Protein AF-A0A7S1RZE9-F1 (afdb_monomer_lite)

Radius of gyration: 13.61 Å; chains: 1; bounding box: 28×35×34 Å

pLDDT: mean 91.89, std 6.67, range [61.28, 97.69]

Structure (mmCIF, N/CA/C/O backbone):
data_AF-A0A7S1RZE9-F1
#
_entry.id   AF-A0A7S1RZE9-F1
#
loop_
_atom_site.group_PDB
_atom_site.id
_atom_site.type_symbol
_atom_site.label_atom_id
_atom_site.label_alt_id
_atom_site.label_comp_id
_atom_site.label_asym_id
_atom_site.label_entity_id
_atom_site.label_seq_id
_atom_site.pdbx_PDB_ins_code
_atom_site.Cartn_x
_atom_site.Cartn_y
_atom_site.Cartn_z
_atom_site.occupancy
_atom_site.B_iso_or_equiv
_atom_site.auth_seq_id
_atom_site.auth_comp_id
_atom_site.auth_asym_id
_atom_site.auth_atom_id
_atom_site.pdbx_PDB_model_num
ATOM 1 N N . HIS A 1 1 ? 2.656 -12.206 6.370 1.00 77.75 1 HIS A N 1
ATOM 2 C CA . HIS A 1 1 ? 3.195 -12.792 5.125 1.00 77.75 1 HIS A CA 1
ATOM 3 C C . HIS A 1 1 ? 3.164 -11.803 3.971 1.00 77.75 1 HIS A C 1
ATOM 5 O O . HIS A 1 1 ? 4.227 -11.298 3.650 1.00 77.75 1 HIS A O 1
ATOM 11 N N . ALA A 1 2 ? 2.000 -11.449 3.408 1.00 87.62 2 ALA A N 1
ATOM 12 C CA . ALA A 1 2 ? 1.921 -10.538 2.253 1.00 87.62 2 ALA A CA 1
ATOM 13 C C . ALA A 1 2 ? 2.765 -9.252 2.391 1.00 87.62 2 ALA A C 1
ATOM 15 O O . ALA A 1 2 ? 3.575 -8.952 1.524 1.00 87.62 2 ALA A O 1
ATOM 16 N N . ILE A 1 3 ? 2.640 -8.541 3.516 1.00 89.62 3 ILE A N 1
ATOM 17 C CA . ILE A 1 3 ? 3.364 -7.279 3.744 1.00 89.62 3 ILE A CA 1
ATOM 18 C C . ILE A 1 3 ? 4.881 -7.478 3.789 1.00 89.62 3 ILE A C 1
ATOM 20 O O . ILE A 1 3 ? 5.605 -6.736 3.138 1.00 89.62 3 ILE A O 1
ATOM 24 N N . VAL A 1 4 ? 5.353 -8.493 4.518 1.00 89.50 4 VAL A N 1
ATOM 25 C CA . VAL A 1 4 ? 6.790 -8.797 4.631 1.00 89.50 4 VAL A CA 1
ATOM 26 C C . VAL A 1 4 ? 7.371 -9.113 3.254 1.00 89.50 4 VAL A C 1
ATOM 28 O O . VAL A 1 4 ? 8.369 -8.520 2.866 1.00 89.50 4 VAL A O 1
ATOM 31 N N . HIS A 1 5 ? 6.690 -9.943 2.463 1.00 92.56 5 HIS A N 1
ATOM 32 C CA . HIS A 1 5 ? 7.132 -10.242 1.102 1.00 92.56 5 HIS A CA 1
ATOM 33 C C . HIS A 1 5 ? 7.119 -9.014 0.185 1.00 92.56 5 HIS A C 1
ATOM 35 O O . HIS A 1 5 ? 8.003 -8.857 -0.648 1.00 92.56 5 HIS A O 1
ATOM 41 N N . ARG A 1 6 ? 6.171 -8.084 0.345 1.00 94.38 6 ARG A N 1
ATOM 42 C CA . ARG A 1 6 ? 6.207 -6.824 -0.413 1.00 94.38 6 ARG A CA 1
ATOM 43 C C . ARG A 1 6 ? 7.442 -5.988 -0.065 1.00 94.38 6 ARG A C 1
ATOM 45 O O . ARG A 1 6 ? 8.019 -5.378 -0.957 1.00 94.38 6 ARG A O 1
ATOM 52 N N . MET A 1 7 ? 7.867 -5.993 1.200 1.00 91.94 7 MET A N 1
ATOM 53 C CA . MET A 1 7 ? 9.088 -5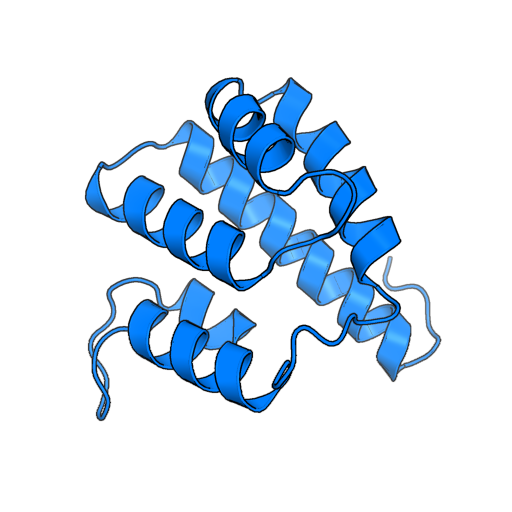.313 1.650 1.00 91.94 7 MET A CA 1
ATOM 54 C C . MET A 1 7 ? 10.371 -5.980 1.137 1.00 91.94 7 MET A C 1
ATOM 56 O O . MET A 1 7 ? 11.363 -5.290 0.927 1.00 91.94 7 MET A O 1
ATOM 60 N N . GLU A 1 8 ? 10.355 -7.293 0.887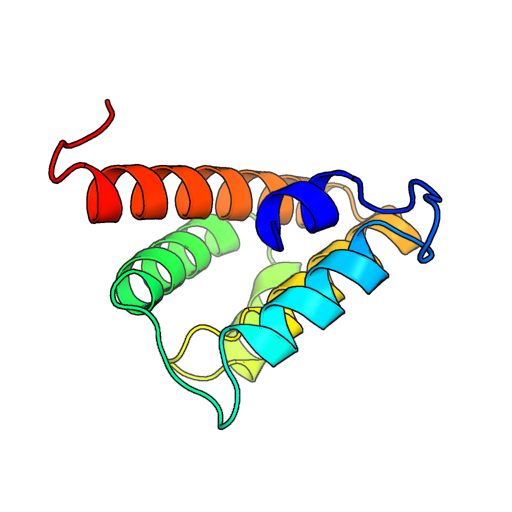 1.00 91.31 8 GLU A N 1
ATOM 61 C CA . GLU A 1 8 ? 11.453 -8.004 0.210 1.00 91.31 8 GLU A CA 1
ATOM 62 C C . GLU A 1 8 ? 11.622 -7.557 -1.258 1.00 91.31 8 GLU A C 1
ATOM 64 O O . GLU A 1 8 ? 12.694 -7.723 -1.839 1.00 91.31 8 GLU A O 1
ATOM 69 N N . GLY A 1 9 ? 10.582 -6.970 -1.863 1.00 91.88 9 GLY A N 1
ATOM 70 C CA . GLY A 1 9 ? 10.641 -6.348 -3.184 1.00 91.88 9 GLY A CA 1
ATOM 71 C C . GLY A 1 9 ? 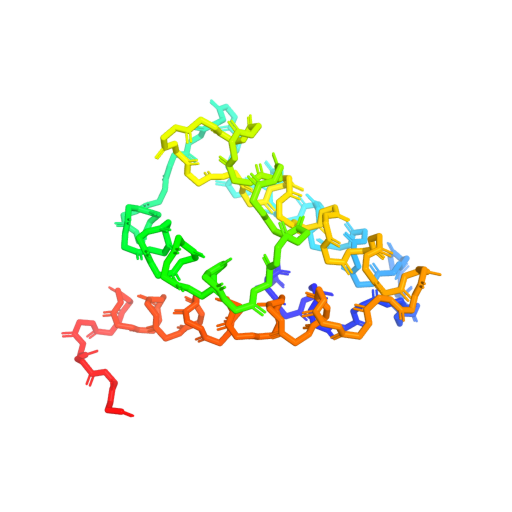11.030 -7.328 -4.294 1.00 91.88 9 GLY A C 1
ATOM 72 O O . GLY A 1 9 ? 10.335 -8.316 -4.542 1.00 91.88 9 GLY A O 1
ATOM 73 N N . THR A 1 10 ? 12.140 -7.047 -4.981 1.00 91.12 10 THR A N 1
ATOM 74 C CA . THR A 1 10 ? 12.683 -7.873 -6.075 1.00 91.12 10 THR A CA 1
ATOM 75 C C . THR A 1 10 ? 13.584 -9.016 -5.603 1.00 91.12 10 THR A C 1
ATOM 77 O O . THR A 1 10 ? 14.070 -9.777 -6.441 1.00 91.12 10 THR A O 1
ATOM 80 N N . HIS A 1 11 ? 13.795 -9.185 -4.292 1.00 90.25 11 HIS A N 1
ATOM 81 C CA . HIS A 1 11 ? 14.588 -10.295 -3.764 1.00 90.25 11 HIS A CA 1
ATOM 82 C C . HIS A 1 11 ? 13.998 -11.636 -4.223 1.00 90.25 11 HIS A C 1
ATOM 84 O O . HIS A 1 11 ? 12.819 -11.917 -4.001 1.00 90.25 11 HIS A O 1
ATOM 90 N N . LEU A 1 12 ? 14.826 -12.445 -4.890 1.00 88.44 12 LEU A N 1
ATOM 91 C CA . LEU A 1 12 ? 14.470 -13.763 -5.399 1.00 88.44 12 LEU A CA 1
ATOM 92 C C . LEU A 1 12 ? 14.599 -14.828 -4.299 1.00 88.44 12 LEU A C 1
ATOM 94 O O . LEU A 1 12 ? 15.703 -15.129 -3.854 1.00 88.44 12 LEU A O 1
ATOM 98 N N . GLY A 1 13 ? 13.470 -15.411 -3.896 1.00 83.81 13 GLY A N 1
ATOM 99 C CA . GLY A 1 13 ? 13.400 -16.585 -3.025 1.00 83.81 13 GLY A CA 1
ATOM 100 C C . GLY A 1 13 ? 12.950 -17.845 -3.774 1.00 83.81 13 GLY A C 1
ATOM 101 O O . GLY A 1 13 ? 12.861 -17.863 -5.001 1.00 83.81 13 GLY A O 1
ATOM 102 N N . GLU A 1 14 ? 12.603 -18.895 -3.023 1.00 80.31 14 GLU A N 1
ATOM 103 C CA . GLU A 1 14 ? 12.189 -20.210 -3.553 1.00 80.31 14 GLU A CA 1
ATOM 104 C C . GLU A 1 14 ? 10.991 -20.139 -4.525 1.00 80.31 14 GLU A C 1
ATOM 106 O O . GLU A 1 14 ? 10.882 -20.947 -5.444 1.00 80.31 14 GLU A O 1
ATOM 111 N N . PHE A 1 15 ? 10.126 -19.131 -4.373 1.00 81.75 15 PHE A N 1
ATOM 112 C CA . PHE A 1 15 ? 8.877 -18.979 -5.134 1.00 81.75 15 PHE A CA 1
ATOM 113 C C . PHE A 1 15 ? 8.820 -17.703 -5.996 1.00 81.75 15 PHE A C 1
ATOM 115 O O . PHE A 1 15 ? 7.742 -17.220 -6.346 1.00 81.75 15 PHE A O 1
ATOM 122 N N . GLY A 1 16 ? 9.979 -17.144 -6.355 1.00 90.38 16 GLY A N 1
ATOM 123 C CA . GLY A 1 16 ? 10.083 -15.919 -7.153 1.00 90.38 16 GLY A CA 1
ATOM 124 C C . GLY A 1 16 ? 10.377 -14.684 -6.304 1.00 90.38 16 GLY A C 1
ATOM 125 O O . GLY A 1 16 ? 11.000 -14.789 -5.248 1.00 90.38 16 GLY A O 1
ATOM 126 N N . THR A 1 17 ? 9.978 -13.501 -6.782 1.00 94.50 17 THR A N 1
ATOM 127 C CA . THR A 1 17 ? 10.266 -12.242 -6.073 1.00 94.50 17 THR A CA 1
ATOM 128 C C . THR A 1 17 ? 9.367 -12.051 -4.849 1.00 94.50 17 THR A C 1
ATOM 130 O O . THR A 1 17 ? 8.268 -12.613 -4.775 1.00 94.50 17 THR A O 1
ATOM 133 N N . GLY A 1 18 ? 9.778 -11.186 -3.923 1.00 94.69 18 GLY A N 1
ATOM 134 C CA . GLY A 1 18 ? 8.924 -10.698 -2.838 1.00 94.69 18 GLY A CA 1
ATOM 135 C C . GLY A 1 18 ? 7.548 -10.215 -3.326 1.00 94.69 18 GLY A C 1
ATOM 136 O O . GLY A 1 18 ? 6.513 -10.596 -2.774 1.00 94.69 18 GLY A O 1
ATOM 137 N N . PHE A 1 19 ? 7.484 -9.485 -4.444 1.00 95.06 19 PHE A N 1
ATOM 138 C CA . PHE A 1 19 ? 6.199 -9.067 -5.020 1.00 95.06 19 PHE A CA 1
ATOM 139 C C . PHE A 1 19 ? 5.326 -10.230 -5.513 1.00 95.06 19 PHE A C 1
ATOM 141 O O . PHE A 1 19 ? 4.101 -10.157 -5.357 1.00 95.06 19 PHE A O 1
ATOM 148 N N . ASN A 1 20 ? 5.914 -11.300 -6.072 1.00 93.75 20 ASN A N 1
ATOM 149 C CA . ASN A 1 20 ? 5.169 -12.511 -6.452 1.00 93.75 20 ASN A CA 1
ATOM 150 C C . ASN A 1 20 ? 4.534 -13.160 -5.216 1.00 93.75 20 ASN A C 1
ATOM 152 O O . ASN A 1 20 ? 3.331 -13.432 -5.206 1.00 93.75 20 ASN A O 1
ATOM 156 N N . ASN A 1 21 ? 5.326 -13.341 -4.157 1.00 94.00 21 ASN A N 1
ATOM 157 C CA . ASN A 1 21 ? 4.873 -13.935 -2.902 1.00 94.00 21 ASN A CA 1
ATOM 158 C C . ASN A 1 21 ? 3.8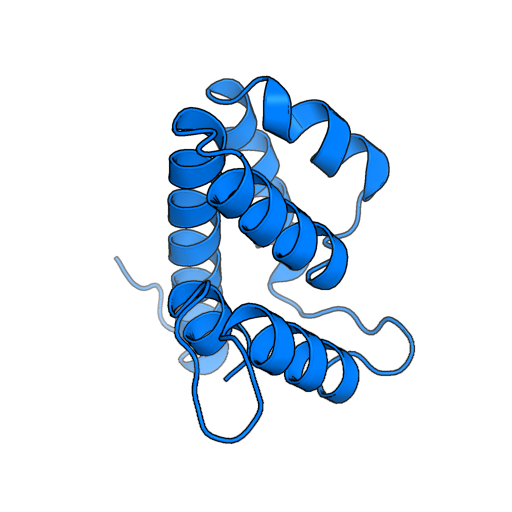05 -13.083 -2.208 1.00 94.00 21 ASN A C 1
ATOM 160 O O . ASN A 1 21 ? 2.788 -13.603 -1.747 1.00 94.00 21 ASN A O 1
ATOM 164 N N . SER A 1 22 ? 3.991 -11.763 -2.178 1.00 94.00 22 SER A N 1
ATOM 165 C CA . SER A 1 22 ? 3.001 -10.823 -1.650 1.00 94.00 22 SER A CA 1
ATOM 166 C C . SER A 1 22 ? 1.656 -10.956 -2.368 1.00 94.00 22 SER A C 1
ATOM 168 O O . SER A 1 22 ? 0.622 -11.155 -1.725 1.00 94.00 22 SER A O 1
ATOM 170 N N . GLY A 1 23 ? 1.676 -10.942 -3.707 1.00 92.88 23 GLY A N 1
ATOM 171 C CA . GLY A 1 23 ? 0.477 -11.094 -4.529 1.00 92.88 23 GLY A CA 1
ATOM 172 C C . GLY A 1 23 ? -0.240 -12.427 -4.302 1.00 92.88 23 GLY A C 1
ATOM 173 O O . GLY A 1 23 ? -1.466 -12.448 -4.183 1.00 92.88 23 GLY A O 1
ATOM 174 N N . TYR A 1 24 ? 0.509 -13.527 -4.173 1.00 92.31 24 TYR A N 1
ATOM 175 C CA . TYR A 1 24 ? -0.048 -14.836 -3.824 1.00 92.31 24 TYR A CA 1
ATOM 176 C C . TYR A 1 24 ? -0.818 -14.787 -2.497 1.00 92.31 24 TYR A C 1
ATOM 178 O O . TYR A 1 24 ? -2.004 -15.122 -2.454 1.00 92.31 24 TYR A O 1
ATOM 186 N N . TRP A 1 25 ? -0.191 -14.296 -1.425 1.00 92.06 25 TRP A N 1
ATOM 187 C CA . TRP A 1 25 ? -0.824 -14.252 -0.105 1.00 92.06 25 TRP A CA 1
ATOM 188 C C . TRP A 1 25 ? -2.013 -13.290 -0.034 1.00 92.06 25 TRP A C 1
ATOM 190 O O . TRP A 1 25 ? -2.967 -13.569 0.686 1.00 92.06 25 TRP A O 1
ATOM 200 N N . MET A 1 26 ? -2.008 -12.192 -0.795 1.00 91.12 26 MET A N 1
ATOM 201 C CA . MET A 1 26 ? -3.177 -11.309 -0.910 1.00 91.12 26 MET A CA 1
ATOM 202 C C . MET A 1 26 ? -4.357 -11.994 -1.600 1.00 91.12 26 MET A C 1
ATOM 204 O O . MET A 1 26 ? -5.504 -11.784 -1.204 1.00 91.12 26 MET A O 1
ATOM 208 N N . ASN A 1 27 ? -4.095 -12.819 -2.617 1.00 89.38 27 ASN A N 1
ATOM 209 C CA . ASN A 1 27 ? -5.145 -13.601 -3.264 1.00 89.38 27 ASN A CA 1
ATOM 210 C C . ASN A 1 27 ? -5.737 -14.634 -2.305 1.00 89.38 27 ASN A C 1
ATOM 212 O O . ASN A 1 27 ? -6.951 -14.789 -2.291 1.00 89.38 27 ASN A O 1
ATOM 216 N N . VAL A 1 28 ? -4.905 -15.276 -1.480 1.00 89.94 28 VAL A N 1
ATOM 217 C CA . VAL A 1 28 ? -5.355 -16.221 -0.445 1.00 89.94 28 VAL A CA 1
ATOM 218 C C . VAL A 1 28 ? -6.156 -15.517 0.656 1.00 89.94 28 VAL A C 1
ATOM 220 O O . VAL A 1 28 ? -7.211 -16.004 1.048 1.00 89.94 28 VAL A O 1
ATOM 223 N N . ALA A 1 29 ? -5.686 -14.370 1.150 1.00 87.69 29 ALA A N 1
ATOM 224 C CA . ALA A 1 29 ? -6.318 -13.665 2.267 1.00 87.69 29 ALA A CA 1
ATOM 225 C C . ALA A 1 29 ? -7.645 -12.987 1.890 1.00 87.69 29 ALA A C 1
ATOM 227 O O . ALA A 1 29 ? -8.552 -12.909 2.713 1.00 87.69 29 ALA A O 1
ATOM 228 N N . PHE A 1 30 ? -7.766 -12.501 0.651 1.00 86.31 30 PHE A N 1
ATOM 229 C CA . PHE A 1 30 ? -8.905 -11.696 0.198 1.00 86.31 30 PHE A CA 1
ATOM 230 C C . PHE A 1 30 ? -9.627 -12.330 -0.999 1.00 86.31 30 PHE A C 1
ATOM 232 O O . PHE A 1 30 ? -10.021 -11.633 -1.943 1.00 86.31 30 PHE A O 1
ATOM 239 N N . VAL A 1 31 ? -9.788 -13.659 -0.993 1.00 78.75 31 VAL A N 1
ATOM 240 C CA . VAL A 1 31 ? -10.612 -14.373 -1.985 1.00 78.75 31 VAL A CA 1
ATOM 241 C C . VAL A 1 31 ? -12.010 -13.738 -2.022 1.00 78.75 31 VAL A C 1
ATOM 243 O O . VAL A 1 31 ? -12.637 -13.541 -0.987 1.00 78.75 31 VAL A O 1
ATOM 246 N N . GLY A 1 32 ? -12.490 -13.369 -3.214 1.00 68.62 32 GLY A N 1
ATOM 247 C CA . GLY A 1 32 ? -13.803 -12.729 -3.393 1.00 68.62 32 GLY A CA 1
ATOM 248 C C . GLY A 1 32 ? -13.858 -11.219 -3.124 1.00 68.62 32 GLY A C 1
ATOM 249 O O . GLY A 1 32 ? -14.945 -10.655 -3.128 1.00 68.62 32 GLY A O 1
ATOM 250 N N . GLY A 1 33 ? -12.715 -10.552 -2.916 1.00 66.44 33 GLY A N 1
ATOM 251 C CA . GLY A 1 33 ? -12.682 -9.099 -2.692 1.00 66.44 33 GLY A CA 1
ATOM 252 C C . GLY A 1 33 ? -13.072 -8.691 -1.270 1.00 66.44 33 GLY A C 1
ATOM 253 O O . GLY A 1 33 ? -13.563 -7.585 -1.060 1.00 66.44 33 GLY A O 1
ATOM 254 N N . GLY A 1 34 ? -12.876 -9.588 -0.297 1.00 69.75 34 GLY A N 1
ATOM 255 C CA . GLY A 1 34 ? -13.122 -9.302 1.114 1.00 69.75 34 GLY A CA 1
ATOM 256 C C . GLY A 1 34 ? -12.300 -8.111 1.617 1.00 69.75 34 GLY A C 1
ATOM 257 O O . GLY A 1 34 ? -11.130 -7.955 1.267 1.00 69.75 34 GLY A O 1
ATOM 258 N N . GLY A 1 35 ? -12.923 -7.267 2.440 1.00 86.94 35 GLY A N 1
ATOM 259 C CA . GLY A 1 35 ? -12.252 -6.167 3.130 1.00 86.94 35 GLY A CA 1
ATOM 260 C C . GLY A 1 35 ? -11.627 -6.606 4.456 1.00 86.94 35 GLY A C 1
ATOM 261 O O . GLY A 1 35 ? -11.972 -7.649 5.007 1.00 86.94 35 GLY A O 1
ATOM 262 N N . HIS A 1 36 ? -10.742 -5.774 4.999 1.00 92.12 36 HIS A N 1
ATOM 263 C CA . HIS A 1 36 ? -10.218 -5.898 6.358 1.00 92.12 36 HIS A CA 1
ATOM 264 C C . HIS A 1 36 ? -10.654 -4.683 7.195 1.00 92.12 36 HIS A C 1
ATOM 266 O O . HIS A 1 36 ? -10.686 -3.575 6.651 1.00 92.12 36 HIS A O 1
ATOM 272 N N . PRO A 1 37 ? -10.919 -4.823 8.510 1.00 94.75 37 PRO A N 1
ATOM 273 C CA . PRO A 1 37 ? -11.330 -3.703 9.367 1.00 94.75 37 PRO A CA 1
ATOM 274 C C . PRO A 1 37 ? -10.386 -2.491 9.370 1.00 94.75 37 PRO A C 1
ATOM 276 O O . PRO A 1 37 ? -10.821 -1.374 9.626 1.00 94.75 37 PRO A O 1
ATOM 279 N N . ILE A 1 38 ? -9.104 -2.687 9.049 1.00 95.44 38 ILE A N 1
ATOM 280 C CA . ILE A 1 38 ? -8.117 -1.592 8.989 1.00 95.44 38 ILE A CA 1
ATOM 281 C C . ILE A 1 38 ? -8.195 -0.775 7.696 1.00 95.44 38 ILE A C 1
ATOM 283 O O . ILE A 1 38 ? -7.639 0.317 7.637 1.00 95.44 38 ILE A O 1
ATOM 287 N N . PHE A 1 39 ? -8.813 -1.305 6.636 1.00 95.38 39 PHE A N 1
ATOM 288 C CA . PHE A 1 39 ? -8.738 -0.719 5.296 1.00 95.38 39 PHE A CA 1
ATOM 289 C C . PHE A 1 39 ? -9.271 0.713 5.213 1.00 95.38 39 PHE A C 1
ATOM 291 O O . PHE A 1 39 ? -8.615 1.516 4.555 1.00 95.38 39 PHE A O 1
ATOM 298 N N . PRO A 1 40 ? -10.374 1.093 5.888 1.00 95.56 40 PRO A N 1
ATOM 299 C CA . PRO A 1 40 ? -10.804 2.489 5.912 1.00 95.56 40 PRO A CA 1
ATOM 300 C C . PRO A 1 40 ? -9.748 3.429 6.513 1.00 95.56 40 PRO A C 1
ATOM 302 O O . PRO A 1 40 ? -9.462 4.479 5.943 1.00 95.56 40 PRO A O 1
ATOM 305 N N . ALA A 1 41 ? -9.121 3.035 7.626 1.00 96.56 41 ALA A N 1
ATOM 306 C CA . ALA A 1 41 ? -8.085 3.834 8.282 1.00 96.56 41 ALA A CA 1
ATOM 307 C C . ALA A 1 41 ? -6.793 3.899 7.454 1.00 96.56 41 ALA A C 1
ATOM 309 O O . ALA A 1 41 ? -6.174 4.955 7.342 1.00 96.56 41 ALA A O 1
ATOM 310 N N . LEU A 1 42 ? -6.406 2.781 6.835 1.00 97.00 42 LEU A N 1
ATOM 311 C CA . LEU A 1 42 ? -5.253 2.722 5.941 1.00 97.00 42 LEU A CA 1
ATOM 312 C C . LEU A 1 42 ? -5.467 3.590 4.702 1.00 97.00 42 LEU A C 1
ATOM 314 O O . LEU A 1 42 ? -4.560 4.305 4.288 1.00 97.00 42 LEU A O 1
ATOM 318 N N . ARG A 1 43 ? -6.681 3.569 4.146 1.00 96.88 43 ARG A N 1
ATOM 319 C CA . ARG A 1 43 ? -7.039 4.414 3.016 1.00 96.88 43 ARG A CA 1
ATOM 320 C C . ARG A 1 43 ? -6.930 5.897 3.370 1.00 96.88 43 ARG A C 1
ATOM 322 O O . ARG A 1 43 ? -6.267 6.628 2.644 1.00 96.88 43 ARG A O 1
ATOM 329 N N . ALA A 1 44 ? -7.508 6.319 4.493 1.00 96.75 44 ALA A N 1
ATOM 330 C CA . ALA A 1 44 ? -7.404 7.706 4.941 1.00 96.75 44 ALA A CA 1
ATOM 331 C C . ALA A 1 44 ? -5.938 8.146 5.106 1.00 96.75 44 ALA A C 1
ATOM 333 O O . ALA A 1 44 ? -5.552 9.203 4.614 1.00 96.75 44 ALA A O 1
ATOM 334 N N . ALA A 1 45 ? -5.098 7.300 5.710 1.00 97.19 45 ALA A N 1
ATOM 335 C CA . ALA A 1 45 ? -3.675 7.592 5.847 1.00 97.19 45 ALA A CA 1
ATOM 336 C C . ALA A 1 45 ? -2.951 7.674 4.492 1.00 97.19 45 ALA A C 1
ATOM 338 O O . ALA A 1 45 ? -2.091 8.529 4.303 1.00 97.19 45 ALA A O 1
ATOM 339 N N . ALA A 1 46 ? -3.300 6.818 3.529 1.00 97.38 46 ALA A N 1
ATOM 340 C CA . ALA A 1 46 ? -2.738 6.892 2.185 1.00 97.38 46 ALA A CA 1
ATOM 341 C C . ALA A 1 46 ? -3.157 8.180 1.451 1.00 97.38 46 ALA A C 1
ATOM 343 O O . ALA A 1 46 ? -2.327 8.779 0.774 1.00 97.38 46 ALA A O 1
ATOM 344 N N . ASP A 1 47 ? -4.403 8.641 1.614 1.00 96.62 47 ASP A N 1
ATOM 345 C CA . ASP A 1 47 ? -4.861 9.924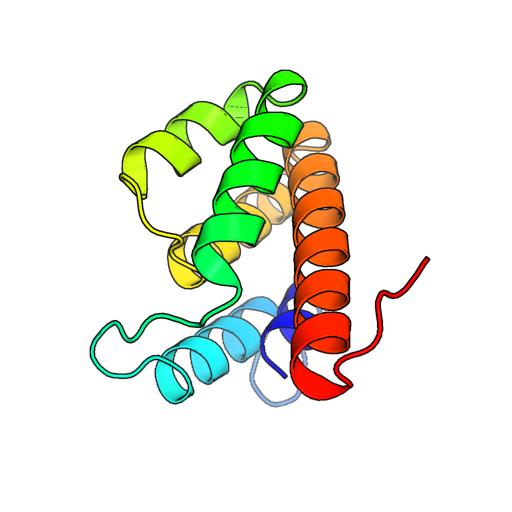 1.060 1.00 96.62 47 ASP A CA 1
ATOM 346 C C . ASP A 1 47 ? -4.104 11.119 1.675 1.00 96.62 47 ASP A C 1
ATOM 348 O O . ASP A 1 47 ? -3.795 12.086 0.976 1.00 96.62 47 ASP A O 1
ATOM 352 N N . GLU A 1 48 ? -3.775 11.060 2.969 1.00 96.56 48 GLU A N 1
ATOM 353 C CA . GLU A 1 48 ? -2.942 12.068 3.637 1.00 96.56 48 GLU A CA 1
ATOM 354 C C . GLU A 1 48 ? -1.507 12.063 3.101 1.00 96.56 48 GLU A C 1
ATOM 356 O O . GLU A 1 48 ? -1.008 13.114 2.700 1.00 96.56 48 GLU A O 1
ATOM 361 N N . LEU A 1 49 ? -0.876 10.888 3.017 1.00 96.44 49 LEU A N 1
ATOM 362 C CA . LEU A 1 49 ? 0.494 10.722 2.517 1.00 96.44 49 LEU A CA 1
ATOM 363 C C . LEU A 1 49 ? 0.633 11.095 1.032 1.00 96.44 49 LEU A C 1
ATOM 365 O O . LEU A 1 49 ? 1.663 11.613 0.610 1.00 96.44 49 LEU A O 1
ATOM 369 N N . ALA A 1 50 ? -0.411 10.891 0.225 1.00 96.06 50 ALA A N 1
ATOM 370 C CA . ALA A 1 50 ? -0.407 11.249 -1.194 1.00 96.06 50 ALA A CA 1
ATOM 371 C C . ALA A 1 50 ? -0.423 12.767 -1.449 1.00 96.06 50 ALA A C 1
ATOM 373 O O . ALA A 1 50 ? -0.303 13.206 -2.597 1.00 96.06 50 ALA A O 1
ATOM 374 N N . ARG A 1 51 ? -0.571 13.602 -0.412 1.00 93.50 51 ARG A N 1
ATOM 375 C CA . ARG A 1 51 ? -0.395 15.058 -0.548 1.00 93.50 51 ARG A CA 1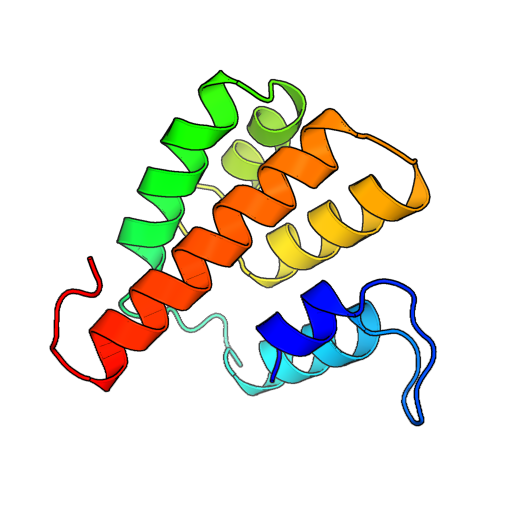
ATOM 376 C C . ARG A 1 51 ? 1.029 15.405 -0.972 1.00 93.50 51 ARG A C 1
ATOM 378 O O . ARG A 1 51 ? 1.179 16.284 -1.821 1.00 93.50 51 ARG A O 1
ATOM 385 N N . ASP A 1 52 ? 1.997 14.643 -0.472 1.00 91.81 52 ASP A N 1
ATOM 386 C CA . ASP A 1 52 ? 3.430 14.829 -0.709 1.00 91.81 52 ASP A CA 1
ATOM 387 C C . ASP A 1 52 ? 3.969 13.951 -1.856 1.00 91.81 52 ASP A C 1
ATOM 389 O O . ASP A 1 52 ? 5.138 14.046 -2.204 1.00 91.81 52 ASP A O 1
ATOM 393 N N . CYS A 1 53 ? 3.119 13.120 -2.475 1.00 93.81 53 CYS A N 1
ATOM 394 C CA . CYS A 1 53 ? 3.463 12.280 -3.627 1.00 93.81 53 CYS A CA 1
ATOM 395 C C . CYS A 1 53 ? 2.383 12.404 -4.720 1.00 93.81 53 CYS A C 1
ATOM 397 O O . CYS A 1 53 ? 1.370 11.694 -4.690 1.00 93.81 53 CYS A O 1
ATOM 399 N N . PRO A 1 54 ? 2.549 13.319 -5.695 1.00 91.62 54 PRO A N 1
ATOM 400 C CA . PRO A 1 54 ? 1.578 13.523 -6.771 1.00 91.62 54 PRO A CA 1
ATOM 401 C C . PRO A 1 54 ? 1.252 12.252 -7.570 1.00 91.62 54 PRO A C 1
ATOM 403 O O . PRO A 1 54 ? 0.087 12.052 -7.930 1.00 91.62 54 PRO A O 1
ATOM 406 N N . ASP A 1 55 ? 2.237 11.375 -7.768 1.00 90.56 55 ASP A N 1
ATOM 407 C CA . ASP A 1 55 ? 2.117 10.134 -8.547 1.00 90.56 55 ASP A CA 1
ATOM 408 C C . ASP A 1 55 ? 1.278 9.052 -7.849 1.00 90.56 55 ASP A C 1
ATOM 410 O O . ASP A 1 55 ? 0.717 8.169 -8.499 1.00 90.56 55 ASP A O 1
ATOM 414 N N . ALA A 1 56 ? 1.062 9.169 -6.535 1.00 93.38 56 ALA A N 1
ATOM 415 C CA . ALA A 1 56 ? 0.138 8.302 -5.806 1.00 93.38 56 ALA A CA 1
ATOM 416 C C . ALA A 1 56 ? -1.343 8.665 -6.049 1.00 93.38 56 ALA A C 1
ATOM 418 O O . ALA A 1 56 ? -2.241 7.838 -5.863 1.00 93.38 56 ALA A O 1
ATOM 419 N N . LYS A 1 57 ? -1.655 9.891 -6.497 1.00 92.50 57 LYS A N 1
ATOM 420 C CA . LYS A 1 57 ? -3.050 10.348 -6.673 1.00 92.50 57 LYS A CA 1
ATOM 421 C C . LYS A 1 57 ? -3.804 9.595 -7.781 1.00 92.50 57 LYS A C 1
ATOM 423 O O . LYS A 1 57 ? -4.987 9.296 -7.590 1.00 92.50 57 LYS A O 1
ATOM 428 N N . PRO A 1 58 ? -3.220 9.304 -8.963 1.00 94.00 58 PRO A N 1
ATOM 429 C CA . PRO A 1 58 ? -3.836 8.416 -9.953 1.00 94.00 58 PRO A CA 1
ATOM 430 C C . PRO A 1 58 ? -4.160 7.018 -9.408 1.00 94.00 58 PRO A C 1
ATOM 432 O O . PRO A 1 58 ? -5.263 6.520 -9.647 1.00 94.00 58 PRO A O 1
ATOM 435 N N . LEU A 1 59 ? -3.250 6.419 -8.630 1.00 93.25 59 LEU A N 1
ATOM 436 C CA . LEU A 1 59 ? -3.460 5.114 -7.999 1.00 93.25 59 LEU A CA 1
ATOM 437 C C . LEU A 1 59 ? -4.694 5.134 -7.090 1.00 93.25 59 LEU A C 1
ATOM 439 O O . LEU A 1 59 ? -5.620 4.348 -7.286 1.00 93.25 59 LEU A O 1
ATOM 443 N N . LEU A 1 60 ? -4.733 6.064 -6.132 1.00 93.25 60 LEU A N 1
ATOM 444 C CA . LEU A 1 60 ? -5.815 6.152 -5.144 1.00 93.25 60 LEU A CA 1
ATOM 445 C C . LEU A 1 60 ? -7.175 6.441 -5.788 1.00 93.25 60 LEU A C 1
ATOM 447 O O . LEU A 1 60 ? -8.193 5.899 -5.357 1.00 93.25 60 LEU A O 1
ATOM 451 N N . ARG A 1 61 ? -7.202 7.241 -6.862 1.00 93.00 61 ARG A N 1
ATOM 452 C CA . ARG A 1 61 ? -8.418 7.451 -7.663 1.00 93.00 61 ARG A CA 1
ATOM 453 C C . ARG A 1 61 ? -8.896 6.160 -8.322 1.00 93.00 61 ARG A C 1
ATOM 455 O O . ARG A 1 61 ? -10.090 5.878 -8.295 1.00 93.00 61 ARG A O 1
ATOM 462 N N . THR A 1 62 ? -7.976 5.371 -8.874 1.00 91.12 62 THR A N 1
ATOM 463 C CA . THR A 1 62 ? -8.296 4.100 -9.544 1.00 91.12 62 THR A CA 1
ATOM 464 C C . THR A 1 62 ? -8.831 3.051 -8.564 1.00 91.12 62 THR A C 1
ATOM 466 O O . THR A 1 62 ? -9.704 2.269 -8.925 1.00 91.12 62 THR A O 1
ATOM 469 N N . MET A 1 63 ? -8.376 3.067 -7.306 1.00 91.12 63 MET A N 1
ATOM 470 C CA . MET A 1 63 ? -8.899 2.192 -6.246 1.00 91.12 63 MET A CA 1
ATOM 471 C C . MET A 1 63 ? -10.346 2.525 -5.820 1.00 91.12 63 MET A C 1
ATOM 473 O O . MET A 1 63 ? -11.004 1.706 -5.180 1.00 91.12 63 MET A O 1
ATOM 477 N N . GLY A 1 64 ? -10.874 3.711 -6.149 1.00 89.00 64 GLY A N 1
ATOM 478 C CA . GLY A 1 64 ? -12.204 4.145 -5.704 1.00 89.00 64 GLY A CA 1
ATOM 479 C C . GLY A 1 64 ? -12.191 4.593 -4.238 1.00 89.00 64 GLY A C 1
ATOM 480 O O . GLY A 1 64 ? -11.252 5.283 -3.864 1.00 89.00 64 GLY A O 1
ATOM 481 N N . PRO A 1 65 ? -13.200 4.277 -3.402 1.00 88.06 65 PRO A N 1
ATOM 482 C CA . PRO A 1 65 ? -13.203 4.592 -1.965 1.00 88.06 65 PRO A CA 1
ATOM 483 C C . PRO A 1 65 ? -12.622 3.477 -1.077 1.00 88.06 65 PRO A C 1
ATOM 485 O O . PRO A 1 65 ? -12.381 3.694 0.108 1.00 88.06 65 PRO A O 1
ATOM 488 N N . LEU A 1 66 ? -12.421 2.274 -1.622 1.00 90.12 66 LEU A N 1
ATOM 489 C CA . LEU A 1 66 ? -11.937 1.118 -0.870 1.00 90.12 66 LEU A CA 1
ATOM 490 C C . LEU A 1 66 ? -10.422 0.967 -1.020 1.00 90.12 66 LEU A C 1
ATOM 492 O O . LEU A 1 66 ? -9.823 1.457 -1.976 1.00 90.12 66 LEU A O 1
ATOM 496 N N . TRP A 1 67 ? -9.797 0.294 -0.056 1.00 93.75 67 TRP A N 1
ATOM 497 C CA . TRP A 1 67 ? -8.398 -0.103 -0.170 1.00 93.75 67 TRP A CA 1
ATOM 498 C C . TRP A 1 67 ? -8.286 -1.360 -1.033 1.00 93.75 67 TRP A C 1
ATOM 500 O O . TRP A 1 67 ? -8.917 -2.372 -0.722 1.00 93.75 67 TRP A O 1
ATOM 510 N N . ASP A 1 68 ? -7.465 -1.311 -2.082 1.00 92.88 68 ASP A N 1
ATOM 511 C CA . ASP A 1 68 ? -7.103 -2.489 -2.873 1.00 92.88 68 ASP A CA 1
ATOM 512 C C . ASP A 1 68 ? -5.628 -2.849 -2.611 1.00 92.88 68 ASP A C 1
ATOM 514 O O . ASP A 1 68 ? -4.721 -2.230 -3.183 1.00 92.88 68 ASP A O 1
ATOM 518 N N . PRO A 1 69 ? -5.351 -3.871 -1.779 1.00 92.94 69 PRO A N 1
ATOM 519 C CA . PRO A 1 69 ? -3.980 -4.256 -1.464 1.00 92.94 69 PRO A CA 1
ATOM 520 C C . PRO A 1 69 ? -3.214 -4.763 -2.695 1.00 92.94 69 PRO A C 1
ATOM 522 O O . PRO A 1 69 ? -1.990 -4.637 -2.743 1.00 92.94 69 PRO A O 1
ATOM 525 N N . ARG A 1 70 ? -3.905 -5.295 -3.715 1.00 92.06 70 ARG A N 1
ATOM 526 C CA . ARG A 1 70 ? -3.284 -5.826 -4.938 1.00 92.06 70 ARG A CA 1
ATOM 527 C C . ARG A 1 70 ? -2.850 -4.696 -5.857 1.00 92.06 70 ARG A C 1
ATOM 529 O O . ARG A 1 70 ? -1.751 -4.753 -6.404 1.00 92.06 70 ARG A O 1
ATOM 536 N N . ALA A 1 71 ? -3.694 -3.677 -6.016 1.00 93.69 71 ALA A N 1
ATOM 537 C CA . ALA A 1 71 ? -3.321 -2.466 -6.740 1.00 93.69 71 ALA A CA 1
ATOM 538 C C . ALA A 1 71 ? -2.143 -1.764 -6.055 1.00 93.69 71 ALA A C 1
ATOM 540 O O . ALA A 1 71 ? -1.187 -1.397 -6.731 1.00 93.69 71 ALA A O 1
ATOM 541 N N . PHE A 1 72 ? -2.152 -1.675 -4.721 1.00 95.88 72 PHE A N 1
ATOM 542 C CA . PHE A 1 72 ? -1.032 -1.099 -3.981 1.00 95.88 72 PHE A CA 1
ATOM 543 C C . PHE A 1 72 ? 0.256 -1.925 -4.142 1.00 95.88 72 PHE A C 1
ATOM 545 O O . PHE A 1 72 ? 1.315 -1.364 -4.392 1.00 95.88 72 PHE A O 1
ATOM 552 N N . ASN A 1 73 ? 0.178 -3.261 -4.096 1.00 96.06 73 ASN A N 1
ATOM 553 C CA . ASN A 1 73 ? 1.336 -4.128 -4.337 1.00 96.06 73 ASN A CA 1
ATOM 554 C C . ASN A 1 73 ? 1.947 -3.938 -5.734 1.00 96.06 73 ASN A C 1
ATOM 556 O O . ASN A 1 73 ? 3.168 -3.937 -5.859 1.00 96.06 73 ASN A O 1
ATOM 560 N N . ARG A 1 74 ? 1.113 -3.778 -6.774 1.00 95.81 74 ARG A N 1
ATOM 561 C CA . ARG A 1 74 ? 1.598 -3.475 -8.131 1.00 95.81 74 ARG A CA 1
ATOM 562 C C . ARG A 1 74 ? 2.273 -2.111 -8.196 1.00 95.81 74 ARG A C 1
ATOM 564 O O . ARG A 1 74 ? 3.354 -2.026 -8.754 1.00 95.81 74 ARG A O 1
ATOM 571 N N . PHE A 1 75 ? 1.693 -1.098 -7.560 1.00 96.69 75 PHE A N 1
ATOM 572 C CA . PHE A 1 75 ? 2.296 0.230 -7.504 1.00 96.69 75 PHE A CA 1
ATOM 573 C C . PHE A 1 75 ? 3.672 0.215 -6.825 1.00 96.69 75 PHE A C 1
ATOM 575 O O . PHE A 1 75 ? 4.623 0.759 -7.368 1.00 96.69 75 PHE A O 1
ATOM 582 N N . CYS A 1 76 ? 3.826 -0.483 -5.690 1.00 97.25 76 CYS A N 1
ATOM 583 C CA . CYS A 1 76 ? 5.139 -0.644 -5.050 1.00 97.25 76 CYS A CA 1
ATOM 584 C C . CYS A 1 76 ? 6.162 -1.324 -5.967 1.00 97.25 76 CYS A C 1
ATOM 586 O O . CYS A 1 76 ? 7.346 -0.999 -5.919 1.00 97.25 76 CYS A O 1
ATOM 588 N N . LYS A 1 77 ? 5.705 -2.295 -6.765 1.00 97.12 77 LYS A N 1
ATOM 589 C CA . LYS A 1 77 ? 6.545 -2.998 -7.727 1.00 97.12 77 LYS A CA 1
ATOM 590 C C . LYS A 1 77 ? 7.006 -2.067 -8.843 1.00 97.12 77 LYS A C 1
ATOM 592 O O . LYS A 1 77 ? 8.203 -1.993 -9.082 1.00 97.12 77 LYS A O 1
ATOM 597 N N . GLU A 1 78 ? 6.078 -1.352 -9.470 1.00 96.00 78 GLU A N 1
ATOM 598 C CA . GLU A 1 78 ? 6.368 -0.398 -10.546 1.00 96.00 78 GLU A CA 1
ATOM 599 C C . GLU A 1 78 ? 7.304 0.712 -10.053 1.00 96.00 78 GLU A C 1
ATOM 601 O O . GLU A 1 78 ? 8.345 0.937 -10.661 1.00 96.00 78 GLU A O 1
ATOM 606 N N . ALA A 1 79 ? 7.020 1.303 -8.888 1.00 95.88 79 ALA A N 1
ATOM 607 C CA . ALA A 1 79 ? 7.875 2.326 -8.290 1.00 95.88 79 ALA A CA 1
ATOM 608 C C . ALA A 1 79 ? 9.316 1.833 -8.061 1.00 95.88 79 ALA A C 1
ATOM 610 O O . ALA A 1 79 ? 10.266 2.595 -8.224 1.00 95.88 79 ALA A O 1
ATOM 611 N N . LEU A 1 80 ? 9.499 0.554 -7.701 1.00 95.56 80 LEU A N 1
ATOM 612 C CA . LEU A 1 80 ? 10.832 -0.032 -7.545 1.00 95.56 80 LEU A CA 1
ATOM 613 C C . LEU A 1 80 ? 11.499 -0.344 -8.888 1.00 95.56 80 LEU A C 1
ATOM 615 O O . LEU A 1 80 ? 12.687 -0.083 -9.040 1.00 95.56 80 LEU A O 1
ATOM 619 N N . GLU A 1 81 ? 10.757 -0.905 -9.844 1.00 95.00 81 GLU A N 1
ATOM 620 C CA . GLU A 1 81 ? 11.267 -1.270 -11.173 1.00 95.00 81 GLU A CA 1
ATOM 621 C C . GLU A 1 81 ? 11.681 -0.049 -12.003 1.00 95.00 81 GLU A C 1
ATOM 623 O O . GLU A 1 81 ? 12.636 -0.139 -12.773 1.00 95.00 81 GLU A O 1
ATOM 628 N N . PHE A 1 82 ? 10.990 1.080 -11.834 1.00 95.56 82 PHE A N 1
ATOM 629 C CA . PHE A 1 82 ? 11.264 2.335 -12.537 1.00 95.56 82 PHE A CA 1
ATOM 630 C C . PHE A 1 82 ? 12.051 3.355 -11.701 1.00 95.56 82 PHE A C 1
ATOM 632 O O . PHE A 1 82 ? 12.242 4.483 -12.147 1.00 95.56 82 PHE A O 1
ATOM 639 N N . GLU A 1 83 ? 12.533 2.961 -10.516 1.00 94.44 83 GLU A N 1
ATOM 640 C CA . GLU A 1 83 ? 13.344 3.802 -9.619 1.00 94.44 83 GLU A CA 1
ATOM 641 C C . GLU A 1 83 ? 12.674 5.148 -9.253 1.00 94.44 83 GLU A C 1
ATOM 643 O O . GLU A 1 83 ? 13.323 6.181 -9.076 1.00 94.44 83 GLU A O 1
ATOM 648 N N . GLU A 1 84 ? 11.349 5.141 -9.097 1.00 94.88 84 GLU A N 1
ATOM 649 C CA . GLU A 1 84 ? 10.551 6.316 -8.740 1.00 94.88 84 GLU A CA 1
ATOM 650 C C . GLU A 1 84 ? 10.656 6.590 -7.234 1.00 94.88 84 GLU A C 1
ATOM 652 O O . GLU A 1 84 ? 9.833 6.157 -6.424 1.00 94.88 84 GLU A O 1
ATOM 657 N N . MET A 1 85 ? 11.708 7.306 -6.834 1.00 94.00 85 MET A N 1
ATOM 658 C CA . MET A 1 85 ? 12.071 7.480 -5.422 1.00 94.00 85 MET A CA 1
ATOM 659 C C . MET A 1 85 ? 10.957 8.082 -4.550 1.00 94.00 85 MET A C 1
ATOM 661 O O . MET A 1 85 ? 10.748 7.616 -3.431 1.00 94.00 85 MET A O 1
ATOM 665 N N . GLU A 1 86 ? 10.206 9.072 -5.041 1.00 95.50 86 GLU A N 1
ATOM 666 C CA . GLU A 1 86 ? 9.084 9.659 -4.287 1.00 95.50 86 GLU A CA 1
ATOM 667 C C . GLU A 1 86 ? 7.947 8.648 -4.078 1.00 95.50 86 GLU A C 1
ATOM 669 O O . GLU A 1 86 ? 7.416 8.514 -2.971 1.00 95.50 86 GLU A O 1
ATOM 674 N N . ALA A 1 87 ? 7.611 7.881 -5.119 1.00 96.19 87 ALA A N 1
ATOM 675 C CA . ALA A 1 87 ? 6.622 6.815 -5.038 1.00 96.19 87 ALA A CA 1
ATOM 676 C C . ALA A 1 87 ? 7.086 5.691 -4.098 1.00 96.19 87 ALA A C 1
ATOM 678 O O . ALA A 1 87 ? 6.279 5.148 -3.340 1.00 96.19 87 ALA A O 1
ATOM 679 N N . LEU A 1 88 ? 8.383 5.372 -4.077 1.00 95.62 88 LEU A N 1
ATOM 680 C CA . LEU A 1 88 ? 8.967 4.412 -3.141 1.00 95.62 88 LEU A CA 1
ATOM 681 C C . LEU A 1 88 ? 8.869 4.876 -1.686 1.00 95.62 88 LEU A C 1
ATOM 683 O O . LEU A 1 88 ? 8.494 4.075 -0.826 1.00 95.62 88 LEU A O 1
ATOM 687 N N . GLU A 1 89 ? 9.164 6.142 -1.392 1.00 96.75 89 GLU A N 1
ATOM 688 C CA . GLU A 1 89 ? 9.006 6.688 -0.038 1.00 96.75 89 GLU A CA 1
ATOM 689 C C . GLU A 1 89 ? 7.535 6.702 0.396 1.00 96.75 89 GLU A C 1
ATOM 691 O O . GLU A 1 89 ? 7.216 6.268 1.507 1.00 96.75 89 GLU A O 1
ATOM 696 N N . PHE A 1 90 ? 6.614 7.057 -0.507 1.00 97.69 90 PHE A N 1
ATOM 697 C CA . PHE A 1 90 ? 5.178 6.897 -0.270 1.00 97.69 90 PHE A CA 1
ATOM 698 C C . PHE A 1 90 ? 4.816 5.438 0.051 1.00 97.69 90 PHE A C 1
ATOM 700 O O . PHE A 1 90 ? 4.136 5.160 1.043 1.00 97.69 90 PHE A O 1
ATOM 707 N N . CYS A 1 91 ? 5.315 4.482 -0.739 1.00 97.44 91 CYS A N 1
ATOM 708 C CA . CYS A 1 91 ? 5.075 3.061 -0.510 1.00 97.44 91 CYS A CA 1
ATOM 709 C C . CYS A 1 91 ? 5.590 2.611 0.859 1.00 97.44 91 CYS A C 1
ATOM 711 O O . CYS A 1 91 ? 4.904 1.864 1.555 1.00 97.44 91 CYS A O 1
ATOM 713 N N . LYS A 1 92 ? 6.781 3.047 1.276 1.00 96.38 92 LYS A N 1
ATOM 714 C CA . LYS A 1 92 ? 7.335 2.728 2.601 1.00 96.38 92 LYS A CA 1
ATOM 715 C C . LYS A 1 92 ? 6.473 3.309 3.721 1.00 96.38 92 LYS A C 1
ATOM 717 O O . LYS A 1 92 ? 6.144 2.583 4.660 1.00 96.38 92 LYS A O 1
ATOM 722 N N . ALA A 1 93 ? 6.053 4.567 3.599 1.00 97.56 93 ALA A N 1
ATOM 723 C CA . ALA A 1 93 ? 5.224 5.238 4.597 1.00 97.56 93 ALA A CA 1
ATOM 724 C C . ALA A 1 93 ? 3.858 4.550 4.774 1.00 97.56 93 ALA A C 1
ATOM 726 O O . ALA A 1 93 ? 3.449 4.247 5.899 1.00 97.56 93 ALA A O 1
ATOM 727 N N . VAL A 1 94 ? 3.182 4.213 3.672 1.00 97.44 94 VAL A N 1
ATOM 728 C CA . VAL A 1 94 ? 1.910 3.474 3.714 1.00 97.44 94 VAL A CA 1
ATOM 729 C C . VAL A 1 94 ? 2.099 2.084 4.325 1.00 97.44 94 VAL A C 1
ATOM 731 O O . VAL A 1 94 ? 1.297 1.670 5.160 1.00 97.44 94 VAL A O 1
ATOM 734 N N . GLN A 1 95 ? 3.167 1.364 3.968 1.00 96.44 95 GLN A N 1
ATOM 735 C CA . GLN A 1 95 ? 3.452 0.039 4.530 1.00 96.44 95 GLN A CA 1
ATOM 736 C C . GLN A 1 95 ? 3.730 0.077 6.035 1.00 96.44 95 GLN A C 1
ATOM 738 O O . GLN A 1 95 ? 3.253 -0.790 6.769 1.00 96.44 95 GLN A O 1
ATOM 743 N N . ALA A 1 96 ? 4.465 1.086 6.508 1.00 96.12 96 ALA A N 1
ATOM 744 C CA . ALA A 1 96 ? 4.685 1.300 7.933 1.00 96.12 96 ALA A CA 1
ATOM 745 C C . ALA A 1 96 ? 3.354 1.544 8.662 1.00 96.12 96 ALA A C 1
ATOM 747 O O . ALA A 1 96 ? 3.101 0.956 9.718 1.00 96.12 96 ALA A O 1
ATOM 748 N N . ARG A 1 97 ? 2.459 2.346 8.067 1.00 97.25 97 ARG A N 1
ATOM 749 C CA . ARG A 1 97 ? 1.129 2.587 8.634 1.00 97.25 97 ARG A CA 1
ATOM 750 C C . ARG A 1 97 ? 0.254 1.335 8.633 1.00 97.25 97 ARG A C 1
ATOM 752 O O . ARG A 1 97 ? -0.427 1.086 9.624 1.00 97.25 97 ARG A O 1
ATOM 759 N N . GLU A 1 98 ? 0.290 0.538 7.567 1.00 96.44 98 GLU A N 1
ATOM 760 C CA . GLU A 1 98 ? -0.435 -0.734 7.470 1.00 96.44 98 GLU A CA 1
ATOM 761 C C . GLU A 1 98 ? 0.002 -1.719 8.560 1.00 96.44 98 GLU A C 1
ATOM 763 O O . GLU A 1 98 ? -0.852 -2.299 9.231 1.00 96.44 98 GLU A O 1
ATOM 768 N N . LEU A 1 99 ? 1.313 -1.869 8.790 1.00 94.88 99 LEU A N 1
ATOM 769 C CA . LEU A 1 99 ? 1.826 -2.710 9.874 1.00 94.88 99 LEU A CA 1
ATOM 770 C C . LEU A 1 99 ? 1.331 -2.233 11.236 1.00 94.88 99 LEU A C 1
ATOM 772 O O . LEU A 1 99 ? 0.829 -3.044 12.011 1.00 94.88 99 LEU A O 1
ATOM 776 N N . ARG A 1 100 ? 1.430 -0.930 11.516 1.00 95.69 100 ARG A N 1
ATOM 777 C CA . ARG A 1 100 ? 0.951 -0.356 12.779 1.00 95.69 100 ARG A CA 1
ATOM 778 C C . ARG A 1 100 ? -0.535 -0.639 12.996 1.00 95.69 100 ARG A C 1
ATOM 780 O O . ARG A 1 100 ? -0.893 -1.181 14.033 1.00 95.69 100 ARG A O 1
ATOM 787 N N . LEU A 1 101 ? -1.377 -0.355 12.003 1.00 96.06 101 LEU A N 1
ATOM 788 C CA . LEU A 1 101 ? -2.820 -0.609 12.080 1.00 96.06 101 LEU A CA 1
ATOM 789 C C . LEU A 1 101 ? -3.143 -2.095 12.287 1.00 96.06 101 LEU A C 1
ATOM 791 O O . LEU A 1 101 ? -4.082 -2.427 13.007 1.00 96.06 101 LEU A O 1
ATOM 795 N N . LEU A 1 102 ? -2.377 -3.003 11.673 1.00 94.44 102 LEU A N 1
ATOM 796 C CA . LEU A 1 102 ? -2.527 -4.438 11.913 1.00 94.44 102 LEU A CA 1
ATOM 797 C C . LEU A 1 102 ? -2.149 -4.823 13.338 1.00 94.44 102 LEU A C 1
ATOM 799 O O . LEU A 1 102 ? -2.907 -5.554 13.967 1.00 94.44 102 LEU A O 1
ATOM 803 N N . PHE A 1 103 ? -1.016 -4.337 13.849 1.00 94.75 103 PHE A N 1
ATOM 804 C CA . PHE A 1 103 ? -0.605 -4.589 15.230 1.00 94.75 103 PHE A CA 1
ATOM 805 C C . PHE A 1 103 ? -1.646 -4.073 16.224 1.00 94.75 103 PHE A C 1
ATOM 807 O O . PHE A 1 103 ? -2.041 -4.809 17.128 1.00 94.75 103 PHE A O 1
ATOM 814 N N . GLU A 1 104 ? -2.151 -2.860 16.014 1.00 95.94 104 GLU A N 1
ATOM 815 C CA . GLU A 1 104 ? -3.231 -2.280 16.815 1.00 95.94 104 GLU A CA 1
ATOM 816 C C . GLU A 1 104 ? -4.492 -3.155 16.759 1.00 95.94 104 GLU A C 1
ATOM 818 O O . GLU A 1 104 ? -5.076 -3.479 17.791 1.00 95.94 104 GLU A O 1
ATOM 823 N N . HIS A 1 105 ? -4.875 -3.622 15.566 1.00 95.31 105 HIS A N 1
ATOM 824 C CA . HIS A 1 105 ? -6.047 -4.476 15.384 1.00 95.31 105 HIS A CA 1
ATOM 825 C C . HIS A 1 105 ? -5.932 -5.830 16.100 1.00 95.31 105 HIS A C 1
ATOM 827 O O . HIS A 1 105 ? -6.904 -6.278 16.704 1.00 95.31 105 HIS A O 1
ATOM 833 N N . VAL A 1 106 ? -4.768 -6.488 16.035 1.00 94.62 106 VAL A N 1
ATOM 834 C CA . VAL A 1 106 ? -4.592 -7.839 16.602 1.00 94.62 106 VAL A CA 1
ATOM 835 C C . VAL A 1 106 ? -4.300 -7.831 18.099 1.00 94.62 106 VAL A C 1
ATOM 837 O O . VAL A 1 106 ? -4.633 -8.794 18.783 1.00 94.62 106 VAL A O 1
ATOM 840 N N . THR A 1 107 ? -3.677 -6.771 18.618 1.00 94.75 107 THR A N 1
ATOM 841 C CA . THR A 1 107 ? -3.353 -6.660 20.050 1.00 94.75 107 THR A CA 1
ATOM 842 C C . THR A 1 107 ? -4.420 -5.914 20.845 1.00 94.75 107 THR A C 1
ATOM 844 O O . THR A 1 107 ? -4.496 -6.081 22.060 1.00 94.75 107 THR A O 1
ATOM 847 N N . GLY A 1 108 ? -5.231 -5.081 20.184 1.00 91.56 108 GLY A N 1
ATOM 848 C CA . GLY A 1 108 ? -6.146 -4.146 20.839 1.00 91.56 108 GLY A CA 1
ATOM 849 C C . GLY A 1 108 ? -5.444 -2.972 21.533 1.00 91.56 108 GLY A C 1
ATOM 850 O O . GLY A 1 108 ? -6.107 -2.196 22.218 1.00 91.56 108 GLY A O 1
ATOM 851 N N . LEU A 1 109 ? -4.122 -2.836 21.382 1.00 86.06 109 LEU A N 1
ATOM 852 C CA . LEU A 1 109 ? -3.324 -1.768 21.978 1.00 86.06 109 LEU A CA 1
ATOM 853 C C . LEU A 1 109 ? -2.966 -0.733 20.916 1.00 86.06 109 LEU A C 1
ATOM 855 O O . LEU A 1 109 ? -2.525 -1.089 19.827 1.00 86.06 109 LEU A O 1
ATOM 859 N N . ALA A 1 110 ? -3.096 0.550 21.252 1.00 80.81 110 ALA A N 1
ATOM 860 C CA . ALA A 1 110 ? -2.480 1.597 20.450 1.00 80.81 110 ALA A CA 1
ATOM 861 C C . ALA A 1 110 ? -0.954 1.441 20.536 1.00 80.81 110 ALA A C 1
ATOM 863 O O . ALA A 1 110 ? -0.391 1.440 21.630 1.00 80.81 110 ALA A O 1
ATOM 864 N N . VAL A 1 111 ? -0.296 1.277 19.392 1.00 71.81 111 VAL A N 1
ATOM 865 C CA . VAL A 1 111 ? 1.166 1.331 19.304 1.00 71.81 111 VAL A CA 1
ATOM 866 C C . VAL A 1 111 ? 1.521 2.808 19.199 1.00 71.81 111 VAL A C 1
ATOM 868 O O . VAL A 1 111 ? 0.907 3.478 18.376 1.00 71.81 111 VAL A O 1
ATOM 871 N N . GLU A 1 112 ? 2.423 3.334 20.029 1.00 61.28 112 GLU A N 1
ATOM 872 C CA . GLU A 1 112 ? 2.843 4.751 19.996 1.00 61.28 112 GLU A CA 1
ATOM 873 C C . GLU A 1 112 ? 3.786 5.047 18.822 1.00 61.28 112 GLU A C 1
ATOM 875 O O . GLU A 1 112 ? 4.751 4.282 18.608 1.00 61.28 112 GLU A O 1
#

Sequence (112 aa):
HAIVHRMEGTHLGEFGTGFNNSGYWMNVAFVGGGGHPIFPALRAAADELARDCPDAKPLLRTMGPLWDPRAFNRFCKEALEFEEMEALEFCKAVQARELRLLFEHVTGLAVE

Organism: Alexandrium catenella (NCBI:txid2925)

Secondary structure (DSSP, 8-state):
-HHHHHHHTT-EETTEEHHHHHHHHHHHHTTTS---TTHHHHHHHHHHHTTS-TTHHHHHHHTTTS--HHHHHHHHHHHHHTT-HHHHHHHHHHHHHHHHHHHHHHH-SPP-

Foldseek 3Di:
DLLVLLVQAQDQDPQGGSLRVNLVVLCVVQPPNDADPCFQVLLVVLVVLCVQPVVCVVLSVVVPNTDDVNSLSVQCNVCVVVVVPSSVVSSVSSSVVVVQSVCCVVVVDRDD